Protein AF-A0A947FMX6-F1 (afdb_monomer_lite)

Structure (mmCIF, N/CA/C/O backbone):
data_AF-A0A947FMX6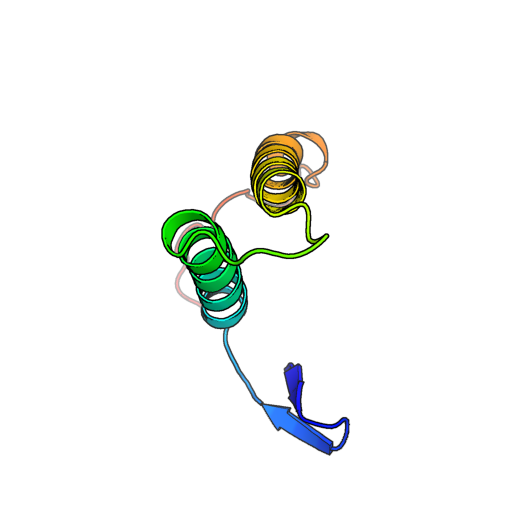-F1
#
_entry.id   AF-A0A947FMX6-F1
#
loop_
_atom_site.group_PDB
_atom_site.id
_atom_site.type_symbol
_atom_site.label_atom_id
_atom_site.label_alt_id
_atom_site.label_comp_id
_atom_site.label_asym_id
_atom_site.label_entity_id
_atom_site.label_seq_id
_atom_site.pdbx_PDB_ins_code
_atom_site.Cartn_x
_atom_site.Cartn_y
_atom_site.Cartn_z
_atom_site.occupancy
_atom_site.B_iso_or_equiv
_atom_site.auth_seq_id
_atom_site.auth_comp_id
_atom_site.auth_asym_id
_atom_site.auth_atom_id
_atom_site.pdbx_PDB_model_num
ATOM 1 N N . ILE A 1 1 ? -1.227 -15.261 10.238 1.00 62.28 1 ILE A N 1
ATOM 2 C CA . ILE A 1 1 ? -0.319 -16.390 9.921 1.00 62.28 1 ILE A CA 1
ATOM 3 C C . ILE A 1 1 ? -0.290 -16.499 8.411 1.00 62.28 1 ILE A C 1
ATOM 5 O O . ILE A 1 1 ? -1.356 -16.622 7.825 1.00 62.28 1 ILE A O 1
ATOM 9 N N . VAL A 1 2 ? 0.882 -16.393 7.798 1.00 68.44 2 VAL A N 1
ATOM 10 C CA . VAL A 1 2 ? 1.074 -16.669 6.372 1.00 68.44 2 VAL A CA 1
ATOM 11 C C . VAL A 1 2 ? 1.812 -17.996 6.278 1.00 68.44 2 VAL A C 1
ATOM 13 O O . VAL A 1 2 ? 2.823 -18.191 6.951 1.00 68.44 2 VAL A O 1
ATOM 16 N N . LEU A 1 3 ? 1.274 -18.936 5.505 1.00 73.38 3 LEU A N 1
ATOM 17 C CA . LEU A 1 3 ? 1.925 -20.222 5.285 1.00 73.38 3 LEU A CA 1
ATOM 18 C C . LEU A 1 3 ? 3.010 -20.043 4.230 1.00 73.38 3 LEU A C 1
ATOM 20 O O . LEU A 1 3 ? 2.715 -19.711 3.084 1.00 73.38 3 LEU A O 1
ATOM 24 N N . VAL A 1 4 ? 4.259 -20.304 4.595 1.00 69.88 4 VAL A N 1
ATOM 25 C CA . VAL A 1 4 ? 5.316 -20.487 3.601 1.00 69.88 4 VAL A CA 1
ATOM 26 C C . VAL A 1 4 ? 5.241 -21.920 3.094 1.00 69.88 4 VAL A C 1
ATOM 28 O O . VAL A 1 4 ? 5.191 -22.863 3.892 1.00 69.88 4 VAL A O 1
ATOM 31 N N . LEU A 1 5 ? 5.205 -22.076 1.766 1.00 74.81 5 LEU A N 1
ATOM 32 C CA . LEU A 1 5 ? 5.211 -23.377 1.084 1.00 74.81 5 LEU A CA 1
ATOM 33 C C . LEU A 1 5 ? 4.099 -24.332 1.574 1.00 74.81 5 LEU A C 1
ATOM 35 O O . LEU A 1 5 ? 4.313 -25.538 1.652 1.00 74.81 5 LEU A O 1
ATOM 39 N N . MET A 1 6 ? 2.928 -23.802 1.964 1.00 72.25 6 MET A N 1
ATOM 40 C CA . MET A 1 6 ? 1.805 -24.562 2.554 1.00 72.25 6 MET A CA 1
ATOM 41 C C . MET A 1 6 ? 2.134 -25.346 3.845 1.00 72.25 6 MET A C 1
ATOM 43 O O . MET A 1 6 ? 1.293 -26.103 4.323 1.00 72.25 6 MET A O 1
ATOM 47 N N . ARG A 1 7 ? 3.328 -25.187 4.437 1.00 75.12 7 ARG A N 1
ATOM 48 C CA . ARG A 1 7 ? 3.822 -26.101 5.487 1.00 75.12 7 ARG A CA 1
ATOM 49 C C . ARG A 1 7 ? 4.310 -25.420 6.758 1.00 75.12 7 ARG A C 1
ATOM 51 O O . ARG A 1 7 ? 4.215 -26.017 7.824 1.00 75.12 7 ARG A O 1
ATOM 58 N N . MET A 1 8 ? 4.799 -24.183 6.672 1.00 75.56 8 MET A N 1
ATOM 59 C CA . MET A 1 8 ? 5.351 -23.470 7.828 1.00 75.56 8 MET A CA 1
ATOM 60 C C . MET A 1 8 ? 4.542 -22.202 8.130 1.00 75.56 8 MET A C 1
ATOM 62 O O . MET A 1 8 ? 4.569 -21.266 7.327 1.00 75.56 8 MET A O 1
ATOM 66 N N . PRO A 1 9 ? 3.817 -22.140 9.264 1.00 73.56 9 PRO A N 1
ATOM 67 C CA . PRO A 1 9 ? 3.081 -20.947 9.658 1.00 73.56 9 PRO A CA 1
ATOM 68 C C . PRO A 1 9 ? 4.040 -19.861 10.153 1.00 73.56 9 PRO A C 1
ATOM 70 O O . PRO A 1 9 ? 4.474 -19.874 11.304 1.00 73.56 9 PRO A O 1
ATOM 73 N N . LEU A 1 10 ? 4.338 -18.880 9.300 1.00 77.62 10 LEU A N 1
ATOM 74 C CA . LEU A 1 10 ? 5.077 -17.687 9.698 1.00 77.62 10 LEU A CA 1
ATOM 75 C C . LEU A 1 10 ? 4.114 -16.603 10.182 1.00 77.62 10 LEU A C 1
ATOM 77 O O . LEU A 1 10 ? 3.105 -16.267 9.551 1.00 77.62 10 LEU A O 1
ATOM 81 N N . ARG A 1 11 ? 4.426 -16.030 11.343 1.00 80.00 11 ARG A N 1
ATOM 82 C CA . ARG A 1 11 ? 3.703 -14.889 11.912 1.00 80.00 11 ARG A CA 1
ATOM 83 C C . ARG A 1 11 ? 4.351 -13.600 11.418 1.00 80.00 11 ARG A C 1
ATOM 85 O O . ARG A 1 11 ? 4.991 -12.900 12.189 1.00 80.00 11 ARG A O 1
ATOM 92 N N . LEU A 1 12 ? 4.227 -13.325 10.122 1.00 84.50 12 LEU A N 1
ATOM 93 C CA . LEU A 1 12 ? 4.750 -12.092 9.546 1.00 84.50 12 LEU A CA 1
ATOM 94 C C . LEU A 1 12 ? 3.647 -11.020 9.525 1.00 84.50 12 LEU A C 1
ATOM 96 O O . LEU A 1 12 ? 2.560 -11.291 9.002 1.00 84.50 12 LEU A O 1
ATOM 100 N N . PRO A 1 13 ? 3.883 -9.831 10.106 1.00 87.75 13 PRO A N 1
ATOM 101 C CA . PRO A 1 13 ? 2.947 -8.720 10.012 1.00 87.75 13 PRO A CA 1
ATOM 102 C C . PRO A 1 13 ? 2.638 -8.353 8.556 1.00 87.75 13 PRO A C 1
ATOM 104 O O . PRO A 1 13 ? 3.538 -8.294 7.720 1.00 87.75 13 PRO A O 1
ATOM 107 N N . ALA A 1 14 ? 1.368 -8.064 8.260 1.00 88.62 14 ALA A N 1
ATOM 108 C CA . ALA A 1 14 ? 0.918 -7.767 6.898 1.00 88.62 14 ALA A CA 1
ATOM 109 C C . ALA A 1 14 ? 1.634 -6.551 6.287 1.00 88.62 14 ALA A C 1
ATOM 111 O O . ALA A 1 14 ? 1.933 -6.552 5.095 1.00 88.62 14 ALA A O 1
ATOM 112 N N . TYR A 1 15 ? 1.970 -5.547 7.106 1.00 89.94 15 TYR A N 1
ATOM 113 C CA . TYR A 1 15 ? 2.649 -4.341 6.636 1.00 89.94 15 TYR A CA 1
ATOM 114 C C . TYR A 1 15 ? 4.034 -4.631 6.039 1.00 89.94 15 TYR A C 1
ATOM 116 O O . TYR A 1 15 ? 4.413 -3.976 5.074 1.00 89.94 15 TYR A O 1
ATOM 124 N N . TRP A 1 16 ? 4.764 -5.640 6.537 1.00 93.00 16 TRP A N 1
ATOM 125 C CA . TRP A 1 16 ? 6.058 -6.025 5.963 1.00 93.00 16 TRP A CA 1
ATOM 126 C C . TRP A 1 16 ? 5.906 -6.601 4.560 1.00 93.00 16 TRP A C 1
ATOM 128 O O . TRP A 1 16 ? 6.653 -6.238 3.657 1.00 93.00 16 TRP A O 1
ATOM 138 N N . ILE A 1 17 ? 4.918 -7.475 4.371 1.00 92.12 17 ILE A N 1
ATOM 139 C CA . ILE A 1 17 ? 4.665 -8.131 3.085 1.00 92.12 17 ILE A CA 1
ATOM 140 C C . ILE A 1 17 ? 4.206 -7.103 2.052 1.00 92.12 17 ILE A C 1
ATOM 142 O O . ILE A 1 17 ? 4.741 -7.052 0.947 1.00 92.12 17 ILE A O 1
ATOM 146 N N . ILE A 1 18 ? 3.237 -6.266 2.429 1.00 92.25 18 ILE A N 1
ATOM 147 C CA . ILE A 1 18 ? 2.688 -5.232 1.548 1.00 92.25 18 ILE A CA 1
ATOM 148 C C . ILE A 1 18 ? 3.767 -4.194 1.218 1.00 92.25 18 ILE A C 1
ATOM 150 O O . ILE A 1 18 ? 3.933 -3.841 0.054 1.00 92.25 18 ILE A O 1
ATOM 154 N N . GLY A 1 19 ? 4.545 -3.753 2.211 1.00 95.12 19 GLY A N 1
ATOM 155 C CA . GLY A 1 19 ? 5.643 -2.808 2.007 1.00 95.12 19 GLY A CA 1
ATOM 156 C C . GLY A 1 19 ? 6.722 -3.352 1.071 1.00 95.12 19 GLY A C 1
ATOM 157 O O . GLY A 1 19 ? 7.129 -2.657 0.142 1.00 95.12 19 GLY A O 1
ATOM 158 N N . PHE A 1 20 ? 7.132 -4.611 1.255 1.00 95.69 20 PHE A N 1
ATOM 159 C CA . PHE A 1 20 ? 8.082 -5.272 0.357 1.00 95.69 20 PHE A CA 1
ATOM 160 C C . PHE A 1 20 ? 7.553 -5.343 -1.081 1.00 95.69 20 PHE A C 1
ATOM 162 O O . PHE A 1 20 ? 8.266 -4.985 -2.017 1.00 95.69 20 PHE A O 1
ATOM 169 N N . TRP A 1 21 ? 6.291 -5.738 -1.263 1.00 94.44 21 TRP A N 1
ATOM 170 C CA . TRP A 1 21 ? 5.670 -5.813 -2.585 1.00 94.44 21 TRP A CA 1
ATOM 171 C C . TRP A 1 21 ? 5.603 -4.443 -3.279 1.00 94.44 21 TRP A C 1
ATOM 173 O O . TRP A 1 21 ? 5.995 -4.329 -4.438 1.00 94.44 21 TRP A O 1
ATOM 183 N N . ILE A 1 22 ? 5.191 -3.385 -2.569 1.00 95.69 22 ILE A N 1
ATOM 184 C CA . ILE A 1 22 ? 5.196 -2.012 -3.106 1.00 95.69 22 ILE A CA 1
ATOM 185 C C . ILE A 1 22 ? 6.619 -1.587 -3.493 1.00 95.69 22 ILE A C 1
ATOM 187 O O . ILE A 1 22 ? 6.821 -1.006 -4.560 1.00 95.69 22 ILE A O 1
ATOM 191 N N . GLY A 1 23 ? 7.609 -1.903 -2.654 1.00 95.81 23 GLY A N 1
ATOM 192 C CA . GLY A 1 23 ? 9.017 -1.620 -2.926 1.00 95.81 23 GLY A CA 1
ATOM 193 C C . GLY A 1 23 ? 9.503 -2.264 -4.225 1.00 95.81 23 GLY A C 1
ATOM 194 O O . GLY A 1 23 ? 10.138 -1.589 -5.031 1.00 95.81 23 GLY A O 1
ATOM 195 N N . LEU A 1 24 ? 9.139 -3.527 -4.474 1.00 94.75 24 LEU A N 1
ATOM 196 C CA . LEU A 1 24 ? 9.453 -4.214 -5.731 1.00 94.75 24 LEU A CA 1
ATOM 197 C C . LEU A 1 24 ? 8.812 -3.535 -6.944 1.00 94.75 24 LEU A C 1
ATOM 199 O O . LEU A 1 24 ? 9.471 -3.377 -7.965 1.00 94.75 24 LEU A O 1
ATOM 203 N N . GLN A 1 25 ? 7.559 -3.091 -6.834 1.00 93.75 25 GLN A N 1
ATOM 204 C CA . GLN A 1 25 ? 6.879 -2.389 -7.925 1.00 93.75 25 GLN A CA 1
ATOM 205 C C . GLN A 1 25 ? 7.598 -1.088 -8.305 1.00 93.75 25 GLN A C 1
ATOM 207 O O . GLN A 1 25 ? 7.815 -0.824 -9.487 1.00 93.75 25 GLN A O 1
ATOM 212 N N . ILE A 1 26 ? 7.997 -0.294 -7.308 1.00 93.94 26 ILE A N 1
ATOM 213 C CA . ILE A 1 26 ? 8.749 0.950 -7.521 1.00 93.94 26 ILE A CA 1
ATOM 214 C C . ILE A 1 26 ? 10.136 0.639 -8.089 1.00 93.94 26 ILE A C 1
ATOM 216 O O . ILE A 1 26 ? 10.563 1.276 -9.049 1.00 93.94 26 ILE A O 1
ATOM 220 N N . PHE A 1 27 ? 10.823 -0.362 -7.537 1.00 94.38 27 PHE A N 1
ATOM 221 C CA . PHE A 1 27 ? 12.131 -0.795 -8.017 1.00 94.38 27 PHE A CA 1
ATOM 222 C C . PHE A 1 27 ? 12.092 -1.218 -9.491 1.00 94.38 27 PHE A C 1
ATOM 224 O O . PHE A 1 27 ? 12.936 -0.772 -10.266 1.00 94.38 27 PHE A O 1
ATOM 231 N N . SER A 1 28 ? 11.098 -2.005 -9.910 1.00 92.44 28 SER A N 1
ATOM 232 C CA . SER A 1 28 ? 10.933 -2.408 -11.312 1.00 92.44 28 SER A CA 1
ATOM 233 C C . SER A 1 28 ? 10.675 -1.224 -12.249 1.00 92.44 28 SER A C 1
ATOM 235 O O . SER A 1 28 ? 11.198 -1.206 -13.360 1.00 92.44 28 SER A O 1
ATOM 237 N N . ILE A 1 29 ? 9.918 -0.211 -11.802 1.00 90.56 29 ILE A N 1
ATOM 238 C CA . ILE A 1 29 ? 9.709 1.028 -12.573 1.00 90.56 29 ILE A CA 1
ATOM 239 C C . ILE A 1 29 ? 11.030 1.790 -12.729 1.00 90.56 29 ILE A C 1
ATOM 241 O O . ILE A 1 29 ? 11.376 2.200 -13.832 1.00 90.56 29 ILE A O 1
ATOM 245 N N . VAL A 1 30 ? 11.771 1.973 -11.632 1.00 91.88 30 VAL A N 1
ATOM 246 C CA . VAL A 1 30 ? 13.017 2.759 -11.609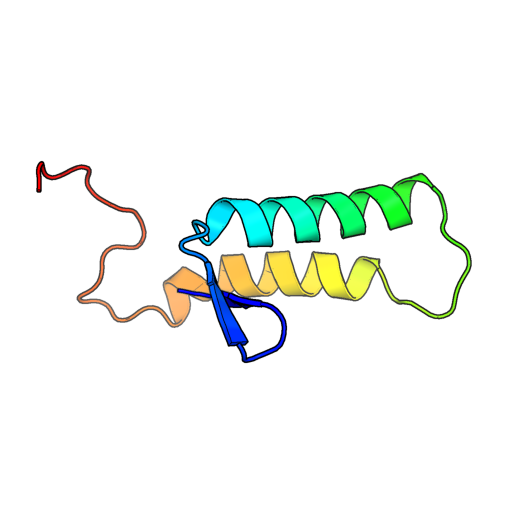 1.00 91.88 30 VAL A CA 1
ATOM 247 C C . VAL A 1 30 ? 14.130 2.085 -12.404 1.00 91.88 30 VAL A C 1
ATOM 249 O O . VAL A 1 30 ? 14.870 2.756 -13.116 1.00 91.88 30 VAL A O 1
ATOM 252 N N . THR A 1 31 ? 14.251 0.765 -12.294 1.00 92.00 31 THR A N 1
ATOM 253 C CA . THR A 1 31 ? 15.250 -0.006 -13.045 1.00 92.00 31 THR A CA 1
ATOM 254 C C . THR A 1 31 ? 14.878 -0.190 -14.511 1.00 92.00 31 THR A C 1
ATOM 256 O O . THR A 1 31 ? 15.675 -0.745 -15.262 1.00 92.00 31 THR A O 1
ATOM 259 N N . GLY A 1 32 ? 13.693 0.282 -14.922 1.00 82.31 32 GLY A N 1
ATOM 260 C CA . GLY A 1 32 ? 13.198 0.123 -16.280 1.00 82.31 32 GLY A CA 1
ATOM 261 C C . GLY A 1 32 ? 13.144 -1.343 -16.676 1.00 82.31 32 GLY A C 1
ATOM 262 O O . GLY A 1 32 ? 13.502 -1.649 -17.802 1.00 82.31 32 GLY A O 1
ATOM 263 N N . ALA A 1 33 ? 12.774 -2.236 -15.746 1.00 77.31 33 ALA A N 1
ATOM 264 C CA . ALA A 1 33 ? 12.750 -3.674 -15.981 1.00 77.31 33 ALA A CA 1
ATOM 265 C C . ALA A 1 33 ? 11.912 -3.974 -17.235 1.00 77.31 33 ALA A C 1
ATOM 267 O O . ALA A 1 33 ? 10.677 -3.954 -17.189 1.00 77.31 33 ALA A O 1
ATOM 268 N N . GLU A 1 34 ? 12.609 -4.188 -18.354 1.00 64.62 34 GLU A N 1
ATOM 269 C CA . GLU A 1 34 ? 12.018 -4.362 -19.673 1.00 64.62 34 GLU A CA 1
ATOM 270 C C . GLU A 1 34 ? 11.321 -5.722 -19.715 1.00 64.62 34 GLU A C 1
ATOM 272 O O . GLU A 1 34 ? 11.936 -6.777 -19.563 1.00 64.62 34 GLU A O 1
ATOM 277 N N . GLY A 1 35 ? 10.003 -5.691 -19.859 1.00 72.00 35 GLY A N 1
ATOM 278 C CA . GLY A 1 35 ? 9.158 -6.872 -19.945 1.00 72.00 35 GLY A CA 1
ATOM 279 C C . GLY A 1 35 ? 7.695 -6.473 -20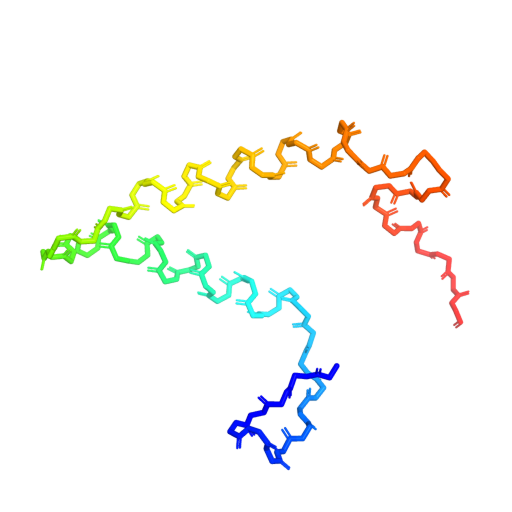.083 1.00 72.00 35 GLY A C 1
ATOM 280 O O . GLY A 1 35 ? 7.330 -5.331 -19.807 1.00 72.00 35 GLY A O 1
ATOM 281 N N . ASP A 1 36 ? 6.843 -7.426 -20.458 1.00 82.62 36 ASP A N 1
ATOM 282 C CA . ASP A 1 36 ? 5.402 -7.217 -20.696 1.00 82.62 36 ASP A CA 1
ATOM 283 C C . ASP A 1 36 ? 4.591 -6.892 -19.422 1.00 82.62 36 ASP A C 1
ATOM 285 O O . ASP A 1 36 ? 3.359 -6.843 -19.428 1.00 82.62 36 ASP A O 1
ATOM 289 N N . THR A 1 37 ? 5.264 -6.681 -18.292 1.00 86.44 37 THR A N 1
ATOM 290 C CA . THR A 1 37 ? 4.622 -6.429 -17.007 1.00 86.44 37 THR A CA 1
ATOM 291 C C . THR A 1 37 ? 4.185 -4.971 -16.904 1.00 86.44 37 THR A C 1
ATOM 293 O O . THR A 1 37 ? 4.998 -4.050 -16.852 1.00 86.44 37 THR A O 1
ATOM 296 N N . ALA A 1 38 ? 2.876 -4.748 -16.792 1.00 90.56 38 ALA A N 1
ATOM 297 C CA . ALA A 1 38 ? 2.282 -3.423 -16.637 1.00 90.56 38 ALA A CA 1
ATOM 298 C C . ALA A 1 38 ? 2.476 -2.857 -15.213 1.00 90.56 38 ALA A C 1
ATOM 300 O O . ALA A 1 38 ? 1.529 -2.739 -14.431 1.00 90.56 38 ALA A O 1
ATOM 301 N N . TRP A 1 39 ? 3.706 -2.471 -14.865 1.00 89.88 39 TRP A N 1
ATOM 302 C CA . TRP A 1 39 ? 4.070 -1.997 -13.522 1.00 89.88 39 TRP A CA 1
ATOM 303 C C . TRP A 1 3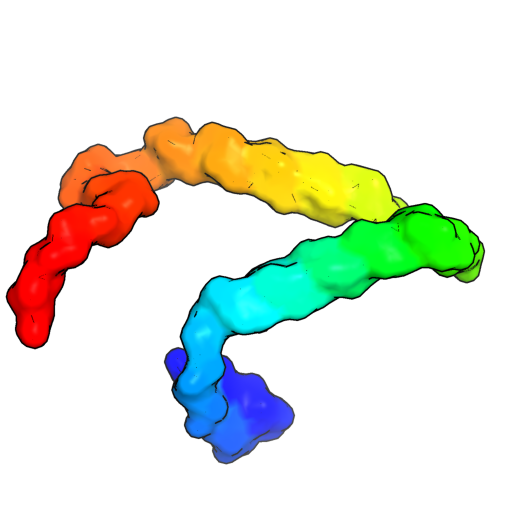9 ? 3.215 -0.814 -13.033 1.00 89.88 39 TRP A C 1
ATOM 305 O O . TRP A 1 39 ? 2.811 -0.775 -11.868 1.00 89.88 39 TRP A O 1
ATOM 315 N N . TRP A 1 40 ? 2.868 0.111 -13.934 1.00 90.94 40 TRP A N 1
ATOM 316 C CA . TRP A 1 40 ? 1.983 1.242 -13.638 1.00 90.94 40 TRP A CA 1
ATOM 317 C C . TRP A 1 40 ? 0.552 0.821 -13.295 1.00 90.94 40 TRP A C 1
ATOM 319 O O . TRP A 1 40 ? -0.075 1.460 -12.451 1.00 90.94 40 TRP A O 1
ATOM 329 N N . ALA A 1 41 ? 0.042 -0.269 -13.877 1.00 93.56 41 ALA A N 1
ATOM 330 C CA . ALA A 1 41 ? -1.290 -0.780 -13.558 1.00 93.56 41 ALA A CA 1
ATOM 331 C C . ALA A 1 41 ? -1.352 -1.325 -12.125 1.00 93.56 41 ALA A C 1
ATOM 333 O O . ALA A 1 41 ? -2.339 -1.116 -11.426 1.00 93.56 41 ALA A O 1
ATOM 334 N N . HIS A 1 42 ? -0.281 -1.962 -11.649 1.00 93.94 42 HIS A N 1
ATOM 335 C CA . HIS A 1 42 ? -0.200 -2.439 -10.267 1.00 93.94 42 HIS A CA 1
ATOM 336 C C . HIS A 1 42 ? -0.142 -1.281 -9.257 1.00 93.94 42 HIS A C 1
ATOM 338 O O . HIS A 1 42 ? -0.859 -1.313 -8.258 1.00 93.94 42 HIS A O 1
ATOM 344 N N . ILE A 1 43 ? 0.671 -0.247 -9.516 1.00 94.50 43 ILE A N 1
ATOM 345 C CA . ILE A 1 43 ? 0.721 0.951 -8.657 1.00 94.50 43 ILE A CA 1
ATOM 346 C C . ILE A 1 43 ? -0.627 1.682 -8.678 1.00 94.50 43 ILE A C 1
ATOM 348 O O . ILE A 1 43 ? -1.154 2.033 -7.623 1.00 94.50 43 ILE A O 1
ATOM 352 N N . GLY A 1 44 ? -1.217 1.855 -9.862 1.00 95.38 44 GLY A N 1
ATOM 353 C CA . GLY A 1 44 ? -2.538 2.459 -10.017 1.00 95.38 44 GLY A CA 1
ATOM 354 C C . GLY A 1 44 ? -3.621 1.681 -9.270 1.00 95.38 44 GLY A C 1
ATOM 355 O O . GLY A 1 44 ? -4.407 2.280 -8.541 1.00 95.38 44 GLY A O 1
ATOM 356 N N . GLY A 1 45 ? -3.618 0.350 -9.374 1.00 96.25 45 GLY A N 1
ATOM 357 C CA . GLY A 1 45 ? -4.536 -0.528 -8.650 1.00 96.25 45 GLY A CA 1
ATOM 358 C C . GLY A 1 45 ? -4.370 -0.448 -7.132 1.00 96.25 45 GLY A C 1
ATOM 359 O O . GLY A 1 45 ? -5.370 -0.388 -6.418 1.00 96.25 45 GLY A O 1
ATOM 360 N N . LEU A 1 46 ? -3.131 -0.370 -6.631 1.00 96.00 46 LEU A N 1
ATOM 361 C CA . LEU A 1 46 ? -2.863 -0.153 -5.206 1.00 96.00 46 LEU A CA 1
ATOM 362 C C . LEU A 1 46 ? -3.452 1.185 -4.733 1.00 96.00 46 LEU A C 1
ATOM 364 O O . LEU A 1 46 ? -4.164 1.218 -3.730 1.00 96.00 46 LEU A O 1
ATOM 368 N N . ILE A 1 47 ? -3.173 2.276 -5.450 1.00 96.75 47 ILE A N 1
ATOM 369 C CA . ILE A 1 47 ? -3.649 3.619 -5.089 1.00 96.75 47 ILE A CA 1
ATOM 370 C C . ILE A 1 47 ? -5.178 3.677 -5.138 1.00 96.7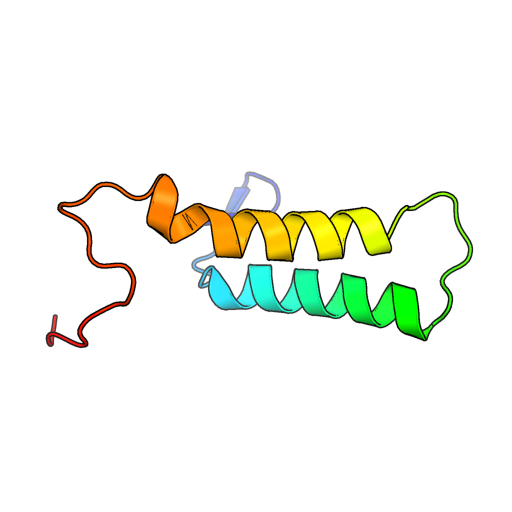5 47 ILE A C 1
ATOM 372 O O . ILE A 1 47 ? -5.805 4.116 -4.175 1.00 96.75 47 ILE A O 1
ATOM 376 N N . ALA A 1 48 ? -5.784 3.192 -6.223 1.00 97.56 48 ALA A N 1
ATOM 377 C CA . ALA A 1 48 ? -7.233 3.143 -6.372 1.00 97.56 48 ALA A CA 1
ATOM 378 C C . ALA A 1 48 ? -7.877 2.308 -5.258 1.00 97.56 48 ALA A C 1
ATOM 380 O O . ALA A 1 48 ? -8.812 2.768 -4.606 1.00 97.56 48 ALA A O 1
ATOM 381 N N . GLY A 1 49 ? -7.327 1.125 -4.971 1.00 95.56 49 GLY A N 1
ATOM 382 C CA . GLY A 1 49 ? -7.785 0.267 -3.883 1.00 95.56 49 GLY A CA 1
ATOM 383 C C . GLY A 1 49 ? -7.711 0.960 -2.524 1.00 95.56 49 GLY A C 1
ATOM 384 O O . GLY A 1 49 ? -8.694 0.944 -1.788 1.00 95.56 49 GLY A O 1
ATOM 385 N N . ALA A 1 50 ? -6.594 1.626 -2.213 1.00 94.94 50 ALA A N 1
ATOM 386 C CA . ALA A 1 50 ? -6.416 2.371 -0.966 1.00 94.94 50 ALA A CA 1
ATOM 387 C C . ALA A 1 50 ? -7.429 3.520 -0.820 1.00 94.94 50 ALA A C 1
ATOM 389 O O . ALA A 1 50 ? -8.018 3.691 0.249 1.00 94.94 50 ALA A O 1
ATOM 390 N N . ILE A 1 51 ? -7.682 4.263 -1.902 1.00 97.25 51 ILE A N 1
ATOM 391 C CA . ILE A 1 51 ? -8.700 5.324 -1.951 1.00 97.25 51 ILE A CA 1
ATOM 392 C C . ILE A 1 51 ? -10.105 4.747 -1.765 1.00 97.25 51 ILE A C 1
ATOM 394 O O . ILE A 1 51 ? -10.944 5.379 -1.130 1.00 97.25 51 ILE A O 1
ATOM 398 N N . MET A 1 52 ? -10.368 3.546 -2.283 1.00 97.06 52 MET A N 1
ATOM 399 C CA . MET A 1 52 ? -11.668 2.883 -2.180 1.00 97.06 52 MET A CA 1
ATOM 400 C C . MET A 1 52 ? -11.969 2.348 -0.771 1.00 97.06 52 MET A C 1
ATOM 402 O O . MET A 1 52 ? -13.142 2.174 -0.441 1.00 97.06 52 MET A O 1
ATOM 406 N N . ILE A 1 53 ? -10.963 2.138 0.088 1.00 95.31 53 ILE A N 1
ATOM 407 C CA . ILE A 1 53 ? -11.159 1.615 1.454 1.00 95.31 53 ILE A CA 1
ATOM 408 C C . ILE A 1 53 ? -12.258 2.363 2.227 1.00 95.31 53 ILE A C 1
ATOM 410 O O . ILE A 1 53 ? -13.190 1.694 2.667 1.00 95.31 53 ILE A O 1
ATOM 414 N N . PRO A 1 54 ? -12.225 3.699 2.411 1.00 94.06 54 PRO A N 1
ATOM 415 C CA . PRO A 1 54 ? -13.263 4.402 3.166 1.00 94.06 54 PRO A CA 1
ATOM 416 C C . PRO A 1 54 ? -14.680 4.239 2.599 1.00 94.06 54 PRO A C 1
ATOM 418 O O . PRO A 1 54 ? -15.627 4.338 3.371 1.00 94.06 54 PRO A O 1
ATOM 421 N N . PHE A 1 55 ? -14.833 3.966 1.300 1.00 95.38 55 PHE A N 1
ATOM 422 C CA . PHE A 1 55 ? -16.140 3.821 0.650 1.00 95.38 55 PHE A CA 1
ATOM 423 C C . PHE A 1 55 ? -16.762 2.430 0.842 1.00 95.38 55 PHE A C 1
ATOM 425 O O . PHE A 1 55 ? -17.982 2.314 0.872 1.00 95.38 55 PHE A O 1
ATOM 432 N N . PHE A 1 56 ? -15.945 1.378 0.976 1.00 94.94 56 PHE A N 1
ATOM 433 C CA . PHE A 1 56 ? -16.425 -0.009 1.144 1.00 94.94 56 PHE A CA 1
ATOM 434 C C . PHE A 1 56 ? -16.214 -0.579 2.546 1.00 94.94 56 PHE A C 1
ATOM 436 O O . PHE A 1 56 ? -16.738 -1.643 2.885 1.00 94.94 56 PHE A O 1
ATOM 443 N N . LYS A 1 57 ? -15.424 0.099 3.373 1.00 92.81 57 LYS A N 1
ATOM 444 C CA . LYS A 1 57 ? -15.214 -0.247 4.775 1.00 92.81 57 LYS A CA 1
ATOM 445 C C . LYS A 1 57 ? -16.552 -0.241 5.513 1.00 92.81 57 LYS A C 1
ATOM 447 O O . LYS A 1 57 ? -17.319 0.707 5.432 1.00 92.81 57 LYS A O 1
ATOM 452 N N . ARG A 1 58 ? -16.775 -1.262 6.340 1.00 92.56 58 ARG A N 1
ATOM 453 C CA . ARG A 1 58 ? -17.921 -1.323 7.253 1.00 92.56 58 ARG A CA 1
ATOM 454 C C . ARG A 1 58 ? -17.878 -0.156 8.247 1.00 92.56 58 ARG A C 1
ATOM 456 O O . ARG A 1 58 ? -16.864 0.040 8.919 1.00 92.56 58 ARG A O 1
ATOM 463 N N . ASP A 1 59 ? -18.985 0.566 8.390 1.00 87.88 59 ASP A N 1
ATOM 464 C CA . ASP A 1 59 ? -19.076 1.770 9.235 1.00 87.88 59 ASP A CA 1
ATOM 465 C C . ASP A 1 59 ? -18.646 1.535 10.687 1.00 87.88 59 ASP A C 1
ATOM 467 O O . ASP A 1 59 ? -17.999 2.385 11.296 1.00 87.88 59 ASP A O 1
ATOM 471 N N . SER A 1 60 ? -18.949 0.349 11.225 1.00 90.19 60 SER A N 1
ATOM 472 C CA . SER A 1 60 ? -18.648 -0.029 12.610 1.00 90.19 60 SER A CA 1
ATOM 473 C C . SER A 1 60 ? -17.163 -0.266 12.895 1.00 90.19 60 SER A C 1
ATOM 475 O O . SER A 1 60 ? -16.776 -0.372 14.056 1.00 90.19 60 SER A O 1
ATOM 477 N N . VAL A 1 61 ? -16.330 -0.407 11.865 1.00 90.44 61 VAL A N 1
ATOM 478 C CA . VAL A 1 61 ? -14.885 -0.609 12.014 1.00 90.44 61 VAL A CA 1
ATOM 479 C C . VAL A 1 61 ? -14.216 0.753 11.821 1.00 90.44 61 VAL A C 1
ATOM 481 O O . VAL A 1 61 ? -14.594 1.456 10.891 1.00 90.44 61 VAL A O 1
ATOM 484 N N . PRO A 1 62 ? -13.273 1.201 12.665 1.00 89.94 62 PRO A N 1
ATOM 485 C CA . PRO A 1 62 ? -12.501 2.418 12.404 1.00 89.94 62 PRO A CA 1
ATOM 486 C C . PRO A 1 62 ? -11.490 2.198 11.266 1.00 89.94 62 PRO A C 1
ATOM 488 O O . PRO A 1 62 ? -11.0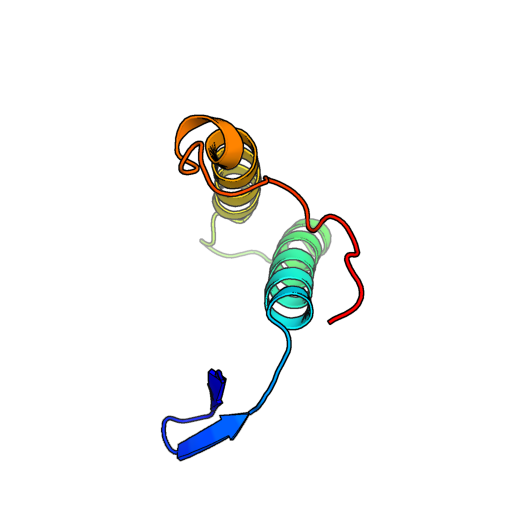57 1.078 11.026 1.00 89.94 62 PRO A O 1
ATOM 491 N N . LEU A 1 63 ? -11.131 3.257 10.530 1.00 88.00 63 LEU A N 1
ATOM 492 C CA . LEU A 1 63 ? -10.181 3.139 9.408 1.00 88.00 63 LEU A CA 1
ATOM 493 C C . LEU A 1 63 ? -8.747 2.899 9.895 1.00 88.00 63 LEU A C 1
ATOM 495 O O . LEU A 1 63 ? -8.011 2.118 9.303 1.00 88.00 63 LEU A O 1
ATOM 499 N N . PHE A 1 64 ? -8.379 3.572 10.980 1.00 89.81 64 PHE A N 1
ATOM 500 C CA . PHE A 1 64 ? -7.083 3.445 11.624 1.00 89.81 64 PHE A CA 1
ATOM 501 C C . PHE A 1 64 ? -7.267 2.894 13.029 1.00 89.81 64 PHE A C 1
ATOM 503 O O . PHE A 1 64 ? -8.276 3.171 13.688 1.00 89.81 64 PHE A O 1
ATOM 510 N N . ASP A 1 65 ? -6.282 2.117 13.468 1.00 83.56 65 ASP A N 1
ATOM 511 C CA . ASP A 1 65 ? -6.217 1.660 14.846 1.00 83.56 65 ASP A CA 1
ATOM 512 C C . ASP A 1 65 ? -6.114 2.873 15.786 1.00 83.56 65 ASP A C 1
ATOM 514 O O . ASP A 1 65 ? -5.409 3.843 15.502 1.00 83.56 65 ASP A O 1
ATOM 518 N N . ARG A 1 66 ? -6.871 2.844 16.883 1.00 82.12 66 ARG A N 1
ATOM 519 C CA . ARG A 1 66 ? -6.990 3.961 17.832 1.00 82.12 66 ARG A CA 1
ATOM 520 C C . ARG A 1 66 ? -5.971 3.882 18.969 1.00 82.12 66 ARG A C 1
ATOM 522 O O . ARG A 1 66 ? -6.022 4.714 19.869 1.00 82.12 66 ARG A O 1
ATOM 529 N N . GLY A 1 67 ? -5.062 2.904 18.939 1.00 70.44 67 GLY A N 1
ATOM 530 C CA . GLY A 1 67 ? -4.003 2.769 19.941 1.00 70.44 67 GLY A CA 1
ATOM 531 C C . GLY A 1 67 ? -4.534 2.475 21.345 1.00 70.44 67 GLY A C 1
ATOM 532 O O . GLY A 1 67 ? -3.879 2.811 22.328 1.00 70.44 67 GLY A O 1
ATOM 533 N N . THR A 1 68 ? -5.728 1.879 21.458 1.00 67.12 68 THR A N 1
ATOM 534 C CA . THR A 1 68 ? -6.224 1.380 22.743 1.00 67.12 68 THR A CA 1
ATOM 535 C C . THR A 1 68 ? -5.269 0.296 23.242 1.00 67.12 68 THR A C 1
ATOM 537 O O . THR A 1 68 ? -5.035 -0.654 22.493 1.00 67.12 68 THR A O 1
ATOM 540 N N . PRO A 1 69 ? -4.714 0.409 24.463 1.00 59.22 69 PRO A N 1
ATOM 541 C CA . PRO A 1 69 ? -3.894 -0.651 25.035 1.00 59.22 69 PRO A CA 1
ATOM 542 C C . PRO A 1 69 ? -4.709 -1.949 25.073 1.00 59.22 69 PRO A C 1
ATOM 544 O O . PRO A 1 69 ? -5.807 -1.965 25.633 1.00 59.22 69 PRO A O 1
ATOM 547 N N . HIS A 1 70 ? -4.196 -2.991 24.422 1.00 55.81 70 HIS A N 1
ATOM 548 C CA . HIS A 1 70 ? -4.716 -4.356 24.496 1.00 55.81 70 HIS A CA 1
ATOM 549 C C . HIS A 1 70 ? -4.063 -5.113 25.648 1.00 55.81 70 HIS A C 1
ATOM 551 O O . HIS A 1 70 ? -2.848 -4.897 25.868 1.00 55.81 70 HIS A O 1
#

Secondary structure (DSSP, 8-state):
-EEETTTEEE---HHHHHHHHHHHHHHHHHTT--SS--HHHHHHHHHHHHHHHHHHS-TTS-SS------

Sequence (70 aa):
IVLVLMRMPLRLPAYWIIGFWIGLQIFSIVTGAEGDTAWWAHIGGLIAGAIMIPFFKRDSVPLFDRGTPH

pLDDT: mean 86.52, std 10.53, range [55.81, 97.56]

Foldseek 3Di:
DDDDVVHDDDPDDPCVVVVVVVVVLVVCVVVVVDDPDPSVVVVVCVVVVVVCCVVPPDPPDDPDDPPDDD

Radius of gyration: 16.22 Å; chains: 1; bounding box: 34×31×46 Å